Protein AF-A0A800D764-F1 (afdb_monomer_lite)

Sequence (96 aa):
MATILMEILGKRPMMEKGRSEERMRRLLDQQAAVSRLALALGERRNLDEIYHTVYQHVRTLMDAEAFIVSLYDQQTQLIHAEYVVAEGSVRDAASL

Structure (mmCIF, N/CA/C/O backbone):
data_AF-A0A800D764-F1
#
_entry.id   AF-A0A800D764-F1
#
loop_
_atom_site.group_PDB
_atom_site.id
_atom_site.type_symbol
_atom_site.label_atom_id
_atom_site.label_alt_id
_atom_site.label_comp_id
_atom_site.label_asym_id
_atom_site.label_entity_id
_atom_site.label_seq_id
_atom_site.pdbx_PDB_ins_code
_atom_site.Cartn_x
_atom_site.Cartn_y
_atom_site.Cartn_z
_atom_site.occupancy
_atom_site.B_iso_or_equiv
_atom_site.auth_seq_id
_atom_site.auth_comp_id
_atom_site.auth_asym_id
_atom_site.auth_atom_id
_atom_site.pdbx_PDB_model_num
ATOM 1 N N . MET A 1 1 ? 48.328 -12.699 -28.955 1.00 57.84 1 MET A N 1
ATOM 2 C CA . MET A 1 1 ? 48.296 -12.233 -27.546 1.00 57.84 1 MET A CA 1
ATOM 3 C C . MET A 1 1 ? 47.851 -10.774 -27.418 1.00 57.84 1 MET A C 1
ATOM 5 O O . MET A 1 1 ? 46.919 -10.537 -26.665 1.00 57.84 1 MET A O 1
ATOM 9 N N . ALA A 1 2 ? 48.407 -9.818 -28.177 1.00 54.12 2 ALA A N 1
ATOM 10 C CA . ALA A 1 2 ? 47.994 -8.403 -28.117 1.00 54.12 2 ALA A CA 1
ATOM 11 C C . ALA A 1 2 ? 46.524 -8.138 -28.525 1.00 54.12 2 ALA A C 1
ATOM 13 O O . ALA A 1 2 ? 45.853 -7.316 -27.907 1.00 54.12 2 ALA A O 1
ATOM 14 N N . THR A 1 3 ? 45.992 -8.879 -29.504 1.00 62.88 3 THR A N 1
ATOM 15 C CA . THR A 1 3 ? 44.608 -8.721 -29.998 1.00 62.88 3 THR A CA 1
ATOM 16 C C . THR A 1 3 ? 43.553 -9.059 -28.941 1.00 62.88 3 THR A C 1
ATOM 18 O O . THR A 1 3 ? 42.613 -8.299 -28.747 1.00 62.88 3 THR A O 1
ATOM 21 N N . ILE A 1 4 ? 43.749 -10.150 -28.193 1.00 67.75 4 ILE A N 1
ATOM 22 C CA . ILE A 1 4 ? 42.830 -10.586 -27.126 1.00 67.75 4 ILE A CA 1
ATOM 23 C C . ILE A 1 4 ? 42.845 -9.588 -25.956 1.00 67.75 4 ILE A C 1
ATOM 25 O O . ILE A 1 4 ? 41.804 -9.292 -25.373 1.00 67.75 4 ILE A O 1
ATOM 29 N N . LEU A 1 5 ? 44.014 -9.019 -25.634 1.00 62.88 5 LEU A N 1
ATOM 30 C CA . LEU A 1 5 ? 44.157 -8.028 -24.565 1.00 62.88 5 LEU A CA 1
ATOM 31 C C . LEU A 1 5 ? 43.436 -6.709 -24.901 1.00 62.88 5 LEU A C 1
ATOM 33 O O . LEU A 1 5 ? 42.743 -6.165 -24.044 1.00 62.88 5 LEU A O 1
ATOM 37 N N . MET A 1 6 ? 43.538 -6.234 -26.148 1.00 60.56 6 MET A N 1
ATOM 38 C CA . MET A 1 6 ? 42.798 -5.060 -26.639 1.00 60.56 6 MET A CA 1
ATOM 39 C C . MET A 1 6 ? 41.279 -5.277 -26.630 1.00 60.56 6 MET A C 1
ATOM 41 O O . MET A 1 6 ? 40.530 -4.380 -26.249 1.00 60.56 6 MET A O 1
ATOM 45 N N . GLU A 1 7 ? 40.814 -6.475 -26.988 1.00 65.56 7 GLU A N 1
ATOM 46 C CA . GLU A 1 7 ? 39.384 -6.797 -27.012 1.00 65.56 7 GLU A CA 1
ATOM 47 C C . GLU A 1 7 ? 38.764 -6.826 -25.601 1.00 65.56 7 GLU A C 1
ATOM 49 O O . GLU A 1 7 ? 37.663 -6.319 -25.384 1.00 65.56 7 GLU A O 1
ATOM 54 N N . ILE A 1 8 ? 39.494 -7.358 -24.614 1.00 63.25 8 ILE A N 1
ATOM 55 C CA . ILE A 1 8 ? 39.076 -7.384 -23.202 1.00 63.25 8 ILE A CA 1
ATOM 56 C C . ILE A 1 8 ? 39.119 -5.976 -22.584 1.00 63.25 8 ILE A C 1
ATOM 58 O O . ILE A 1 8 ? 38.204 -5.603 -21.843 1.00 63.25 8 ILE A O 1
ATOM 62 N N . LEU A 1 9 ? 40.148 -5.181 -22.906 1.00 66.38 9 LEU A N 1
ATOM 63 C CA . LEU A 1 9 ? 40.289 -3.793 -22.448 1.00 66.38 9 LEU A CA 1
ATOM 64 C C . LEU A 1 9 ? 39.230 -2.861 -23.051 1.00 66.38 9 LEU A C 1
ATOM 66 O O . LEU A 1 9 ? 38.786 -1.953 -22.359 1.00 66.38 9 LEU A O 1
ATOM 70 N N . GLY A 1 10 ? 38.790 -3.096 -24.291 1.00 67.06 10 GLY A N 1
ATOM 71 C CA . GLY A 1 10 ? 37.716 -2.323 -24.927 1.00 67.06 10 GLY A CA 1
ATOM 72 C C . GLY A 1 10 ? 36.310 -2.707 -24.449 1.00 67.06 10 GLY A C 1
ATOM 73 O O . GLY A 1 10 ? 35.452 -1.841 -24.285 1.00 67.06 10 GLY A O 1
ATOM 74 N N . LYS A 1 11 ? 36.062 -3.995 -24.164 1.00 65.69 11 LYS A N 1
ATOM 75 C CA . LYS A 1 11 ? 34.743 -4.487 -23.715 1.00 65.69 11 LYS A CA 1
ATOM 76 C C . LYS A 1 11 ? 34.424 -4.137 -22.258 1.00 65.69 11 LYS A C 1
ATOM 78 O O . LYS A 1 11 ? 33.269 -3.856 -21.950 1.00 65.69 11 LYS A O 1
ATOM 83 N N . ARG A 1 12 ? 35.416 -4.125 -21.358 1.00 69.25 12 ARG A N 1
ATOM 84 C CA . ARG A 1 12 ? 35.229 -3.777 -19.932 1.00 69.25 12 ARG A CA 1
ATOM 85 C C . ARG A 1 12 ? 34.565 -2.409 -19.690 1.00 69.25 12 ARG A C 1
ATOM 87 O O . ARG A 1 12 ? 33.496 -2.408 -19.082 1.00 69.25 12 ARG A O 1
ATOM 94 N N . PRO A 1 13 ? 35.100 -1.280 -20.190 1.00 73.00 13 PRO A N 1
ATOM 95 C CA . PRO A 1 13 ? 34.518 0.039 -19.938 1.00 73.00 13 PRO A CA 1
ATOM 96 C C . PRO A 1 13 ? 33.135 0.198 -20.583 1.00 73.00 13 PRO A C 1
ATOM 98 O O . PRO A 1 13 ? 32.274 0.880 -20.037 1.00 73.00 13 PRO A O 1
ATOM 101 N N . MET A 1 14 ? 32.879 -0.468 -21.715 1.00 71.12 14 MET A N 1
ATOM 102 C CA . MET A 1 14 ? 31.579 -0.435 -22.392 1.00 71.12 14 MET A CA 1
ATOM 103 C C . MET A 1 14 ? 30.509 -1.233 -21.626 1.00 71.12 14 MET A C 1
ATO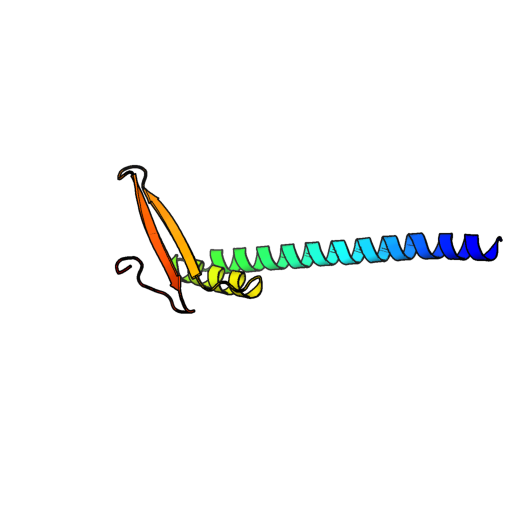M 105 O O . MET A 1 14 ? 29.376 -0.772 -21.493 1.00 71.12 14 MET A O 1
ATOM 109 N N . MET A 1 15 ? 30.874 -2.385 -21.049 1.00 74.12 15 MET A N 1
ATOM 110 C CA . MET A 1 15 ? 29.994 -3.148 -20.156 1.00 74.12 15 MET A CA 1
ATOM 111 C C . MET A 1 15 ? 29.755 -2.435 -18.819 1.00 74.12 15 MET A C 1
ATOM 113 O O . MET A 1 15 ? 28.636 -2.455 -18.316 1.00 74.12 15 MET A O 1
ATOM 117 N N . GLU A 1 16 ? 30.777 -1.808 -18.232 1.00 80.38 16 GLU A N 1
ATOM 118 C CA . GLU A 1 16 ? 30.643 -1.026 -16.994 1.00 80.38 16 GLU A CA 1
ATOM 119 C C . GLU A 1 16 ? 29.753 0.202 -17.196 1.00 80.38 16 GLU A C 1
ATOM 121 O O . GLU A 1 16 ? 28.856 0.445 -16.387 1.00 80.38 16 GLU A O 1
ATOM 126 N N . LYS A 1 17 ? 29.931 0.920 -18.313 1.00 82.50 17 LYS A N 1
ATOM 127 C CA . LYS A 1 17 ? 29.066 2.037 -18.701 1.00 82.50 17 LYS A CA 1
ATOM 128 C C . LYS A 1 17 ? 27.616 1.584 -18.883 1.00 82.50 17 LYS A C 1
ATOM 130 O O . LYS A 1 17 ? 26.736 2.159 -18.252 1.00 82.50 17 LYS A O 1
ATOM 135 N N . GLY A 1 18 ? 27.377 0.513 -19.644 1.00 83.75 18 GLY A N 1
ATOM 136 C CA . GLY A 1 18 ? 26.026 -0.025 -19.845 1.00 83.75 18 GLY A CA 1
ATOM 137 C C . GLY A 1 18 ? 25.354 -0.474 -18.541 1.00 83.75 18 GLY A C 1
ATOM 138 O O . GLY A 1 18 ? 24.190 -0.163 -18.306 1.00 83.75 18 GLY A O 1
ATOM 139 N N . ARG A 1 19 ? 26.096 -1.128 -17.633 1.00 82.88 19 ARG A N 1
ATOM 140 C CA . ARG A 1 19 ? 25.577 -1.512 -16.305 1.00 82.88 19 ARG A CA 1
ATOM 141 C C . ARG A 1 19 ? 25.260 -0.306 -15.424 1.00 82.88 19 ARG A C 1
ATOM 143 O O . ARG A 1 19 ? 24.279 -0.342 -14.685 1.00 82.88 19 ARG A O 1
ATOM 150 N N . SER A 1 20 ? 26.089 0.737 -15.472 1.00 88.56 20 SER A N 1
ATOM 151 C CA . SER A 1 20 ? 25.857 1.982 -14.733 1.00 88.56 20 SER A CA 1
ATOM 152 C C . SER A 1 20 ? 24.607 2.700 -15.240 1.00 88.56 20 SER A C 1
ATOM 154 O O . SE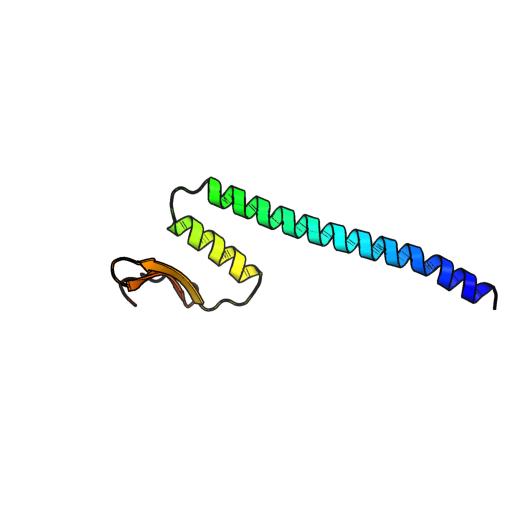R A 1 20 ? 23.750 3.075 -14.443 1.00 88.56 20 SER A O 1
ATOM 156 N N . GLU A 1 21 ? 24.452 2.808 -16.561 1.00 91.44 21 GLU A N 1
ATOM 157 C CA . GLU A 1 21 ? 23.282 3.409 -17.207 1.00 91.44 21 GLU A CA 1
ATOM 158 C C . GLU A 1 21 ? 21.998 2.633 -16.897 1.00 91.44 21 GLU A C 1
ATOM 160 O O . GLU A 1 21 ? 20.991 3.234 -16.524 1.00 91.44 21 GLU A O 1
ATOM 165 N N . GLU A 1 22 ? 22.027 1.300 -16.969 1.00 91.31 22 GLU A N 1
ATOM 166 C CA . GLU A 1 22 ? 20.862 0.483 -16.628 1.00 91.31 22 GLU A CA 1
ATOM 167 C C . GLU A 1 22 ? 20.499 0.603 -15.142 1.00 91.31 22 GLU A C 1
ATOM 169 O O . GLU A 1 22 ? 19.323 0.727 -14.793 1.00 91.31 22 GLU A O 1
ATOM 174 N N . ARG A 1 23 ? 21.497 0.638 -14.251 1.00 91.44 23 ARG A N 1
ATOM 175 C CA . ARG A 1 23 ? 21.265 0.847 -12.817 1.00 91.44 23 ARG A CA 1
ATOM 176 C C . ARG A 1 23 ? 20.688 2.232 -12.533 1.00 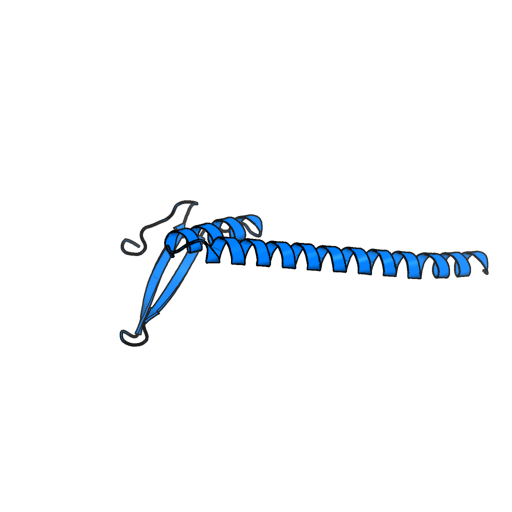91.44 23 ARG A C 1
ATOM 178 O O . ARG A 1 23 ? 19.761 2.339 -11.736 1.00 91.44 23 ARG A O 1
ATOM 185 N N . MET A 1 24 ? 21.192 3.262 -13.209 1.00 93.62 24 MET A N 1
ATOM 186 C CA . MET A 1 24 ? 20.657 4.623 -13.141 1.00 93.62 24 MET A CA 1
ATOM 187 C C . MET A 1 24 ? 19.197 4.653 -13.587 1.00 93.62 24 MET A C 1
ATOM 189 O O . MET A 1 24 ? 18.351 5.220 -12.903 1.00 93.62 24 MET A O 1
ATOM 193 N N . ARG A 1 25 ? 18.886 3.982 -14.700 1.00 93.25 25 ARG A N 1
ATOM 194 C CA . ARG A 1 25 ? 17.530 3.908 -15.242 1.00 93.25 25 ARG A CA 1
ATOM 195 C C . ARG A 1 25 ? 16.567 3.224 -14.278 1.00 93.25 25 ARG A C 1
ATOM 197 O O . ARG A 1 25 ? 15.516 3.782 -13.996 1.00 93.25 25 ARG A O 1
ATOM 204 N N . ARG A 1 26 ? 16.966 2.098 -13.676 1.00 92.88 26 ARG A N 1
ATOM 205 C CA . ARG A 1 26 ? 16.160 1.422 -12.643 1.00 92.88 26 ARG A CA 1
ATOM 206 C C . ARG A 1 26 ? 15.891 2.312 -11.431 1.00 92.88 26 ARG A C 1
ATOM 208 O O . ARG A 1 26 ? 14.769 2.328 -10.938 1.00 92.88 26 ARG A O 1
ATOM 215 N N . LEU A 1 27 ? 16.896 3.049 -10.955 1.00 94.00 27 LEU A N 1
ATOM 216 C CA . LEU A 1 27 ? 16.728 3.976 -9.831 1.00 94.00 27 LEU A CA 1
ATOM 217 C C . LEU A 1 27 ? 15.784 5.132 -10.186 1.00 94.00 27 LEU A C 1
ATOM 219 O O . LEU A 1 27 ? 14.944 5.502 -9.370 1.00 94.00 27 LEU A O 1
ATOM 223 N N . LEU A 1 28 ? 15.883 5.671 -11.404 1.00 94.50 28 LEU A N 1
ATOM 224 C CA . LEU A 1 28 ? 14.968 6.703 -11.894 1.00 94.50 28 LEU A CA 1
ATOM 225 C C . LEU A 1 28 ? 13.532 6.181 -12.014 1.00 94.50 28 LEU A C 1
ATOM 227 O O . LEU A 1 28 ? 12.608 6.870 -11.590 1.00 94.50 28 LEU A O 1
ATOM 231 N N . ASP A 1 29 ? 13.342 4.963 -12.520 1.00 92.25 29 ASP A N 1
ATOM 232 C CA . ASP A 1 29 ? 12.021 4.336 -12.628 1.00 92.25 29 ASP A CA 1
ATOM 233 C C . ASP A 1 29 ? 11.400 4.097 -11.241 1.00 92.25 29 ASP A C 1
ATOM 235 O O . ASP A 1 29 ? 10.219 4.385 -11.025 1.00 92.25 29 ASP A O 1
ATOM 239 N N . GLN A 1 30 ? 12.204 3.645 -10.271 1.00 91.12 30 GLN A N 1
ATOM 240 C CA . GLN A 1 30 ? 11.787 3.509 -8.872 1.00 91.12 30 GLN A CA 1
ATOM 241 C C . GLN A 1 30 ? 11.396 4.860 -8.268 1.00 91.12 30 GLN A C 1
ATOM 243 O O . GLN A 1 30 ? 10.315 4.987 -7.694 1.00 91.12 30 GLN A O 1
ATOM 248 N N . GLN A 1 31 ? 12.231 5.887 -8.445 1.00 94.62 31 GLN A N 1
ATOM 249 C CA . GLN A 1 31 ? 11.950 7.232 -7.947 1.00 94.62 31 GLN A CA 1
ATOM 250 C C . GLN A 1 31 ? 10.671 7.806 -8.571 1.00 94.62 31 GLN A C 1
ATOM 252 O O . GLN A 1 31 ? 9.852 8.398 -7.873 1.00 94.62 31 GLN A O 1
ATOM 257 N N . ALA A 1 32 ? 10.456 7.601 -9.872 1.00 91.00 32 ALA A N 1
ATOM 258 C CA . ALA A 1 32 ? 9.250 8.042 -10.563 1.00 91.00 32 ALA A CA 1
ATOM 259 C C . ALA A 1 32 ? 7.991 7.307 -10.072 1.00 91.00 32 ALA A C 1
ATOM 261 O O . ALA A 1 32 ? 6.923 7.913 -9.973 1.00 91.00 32 ALA A O 1
ATOM 262 N N . ALA A 1 33 ? 8.089 6.014 -9.754 1.00 84.94 33 ALA A N 1
ATOM 263 C CA . ALA A 1 33 ? 6.990 5.261 -9.151 1.00 84.94 33 ALA A CA 1
ATOM 264 C C . ALA A 1 33 ? 6.634 5.801 -7.757 1.00 84.94 33 ALA A C 1
ATOM 266 O O . ALA A 1 33 ? 5.466 6.089 -7.499 1.00 84.94 33 ALA A O 1
ATOM 267 N N . VAL A 1 34 ? 7.636 6.030 -6.902 1.00 88.38 34 VAL A N 1
ATOM 268 C CA . VAL A 1 34 ? 7.441 6.601 -5.559 1.00 88.38 34 VAL A CA 1
ATOM 269 C C . VAL A 1 34 ? 6.828 8.000 -5.633 1.00 88.38 34 VAL A C 1
ATOM 271 O O . VAL A 1 34 ? 5.851 8.272 -4.942 1.00 88.38 34 VAL A O 1
ATOM 274 N N . SER A 1 35 ? 7.339 8.875 -6.503 1.00 85.88 35 SER A N 1
ATOM 275 C CA . SER A 1 35 ? 6.802 10.232 -6.670 1.00 85.88 35 SER A CA 1
ATOM 276 C C . SER A 1 35 ? 5.353 10.235 -7.158 1.00 85.88 35 SER A C 1
ATOM 278 O O . SER A 1 35 ? 4.539 11.004 -6.651 1.00 85.88 35 SER A O 1
ATOM 280 N N . ARG A 1 36 ? 5.000 9.363 -8.116 1.00 82.19 36 ARG A N 1
ATOM 281 C CA . ARG A 1 36 ? 3.611 9.223 -8.586 1.00 82.19 36 ARG A CA 1
ATOM 282 C C . ARG A 1 36 ? 2.684 8.742 -7.476 1.00 82.19 36 ARG A C 1
ATOM 284 O O . ARG A 1 36 ? 1.589 9.278 -7.343 1.00 82.19 36 ARG A O 1
ATOM 291 N N . LEU A 1 37 ? 3.132 7.779 -6.671 1.00 77.44 37 LEU A N 1
ATOM 292 C CA . LEU A 1 37 ? 2.382 7.318 -5.508 1.00 77.44 37 LEU A CA 1
ATOM 293 C C . LEU A 1 37 ? 2.191 8.457 -4.496 1.00 77.44 37 LEU A C 1
ATOM 295 O O . LEU A 1 37 ? 1.069 8.708 -4.082 1.00 77.44 37 LEU A O 1
ATOM 299 N N . ALA A 1 38 ? 3.248 9.197 -4.154 1.00 75.69 38 ALA A N 1
ATOM 300 C CA . ALA A 1 38 ? 3.172 10.310 -3.208 1.00 75.69 38 ALA A CA 1
ATOM 301 C C . ALA A 1 38 ? 2.189 11.410 -3.654 1.00 75.69 38 ALA A C 1
ATOM 303 O O . ALA A 1 38 ? 1.410 11.896 -2.837 1.00 75.69 38 ALA A O 1
ATOM 304 N N . LEU A 1 39 ? 2.183 11.767 -4.944 1.00 76.50 39 LEU A N 1
ATOM 305 C CA . LEU A 1 39 ? 1.213 12.715 -5.5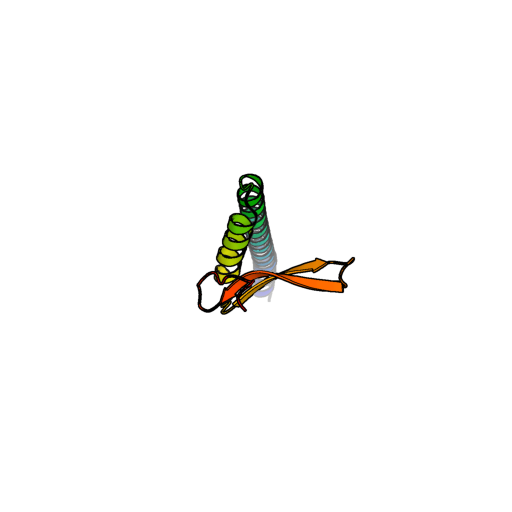09 1.00 76.50 39 LEU A CA 1
ATOM 306 C C . LEU A 1 39 ? -0.219 12.173 -5.438 1.00 76.50 39 LEU A C 1
ATOM 308 O O . LEU A 1 39 ? -1.104 12.856 -4.931 1.00 76.50 39 LEU A O 1
ATOM 312 N N . ALA A 1 40 ? -0.430 10.927 -5.871 1.00 72.12 40 ALA A N 1
ATOM 313 C CA . ALA A 1 40 ? -1.741 10.284 -5.822 1.00 72.12 40 ALA A CA 1
ATOM 314 C C . ALA A 1 40 ? -2.284 10.170 -4.390 1.00 72.12 40 ALA A C 1
ATOM 316 O O . ALA A 1 40 ? -3.490 10.235 -4.194 1.00 72.12 40 ALA A O 1
ATOM 317 N N . LEU A 1 41 ? -1.410 10.016 -3.394 1.00 70.12 41 LEU A N 1
ATOM 318 C CA . LEU A 1 41 ? -1.780 10.011 -1.980 1.00 70.12 41 LEU A CA 1
ATOM 319 C C . LEU A 1 41 ? -2.079 11.421 -1.450 1.00 70.12 41 LEU A C 1
ATOM 321 O O . LEU A 1 41 ? -3.016 11.585 -0.677 1.00 70.12 41 LEU A O 1
ATOM 325 N N . GLY A 1 42 ? -1.320 12.438 -1.871 1.00 68.62 42 GLY A N 1
ATOM 326 C CA . GLY A 1 42 ? -1.495 13.826 -1.426 1.00 68.62 42 GLY A CA 1
ATOM 327 C C . GLY A 1 42 ? -2.776 14.504 -1.927 1.00 68.62 42 GLY A C 1
ATOM 328 O O . GLY A 1 42 ? -3.279 15.420 -1.279 1.00 68.62 42 GLY A O 1
ATOM 329 N N . GLU A 1 43 ? -3.329 14.051 -3.054 1.00 63.22 43 GLU A N 1
ATOM 330 C CA . GLU A 1 43 ? -4.596 14.558 -3.607 1.00 63.22 43 GLU A CA 1
ATOM 331 C C . GLU A 1 43 ? -5.839 13.958 -2.927 1.00 63.22 43 GLU A C 1
ATOM 333 O O . GLU A 1 43 ? -6.945 14.491 -3.049 1.00 63.22 43 GLU A O 1
ATOM 338 N N . ARG A 1 44 ? -5.674 12.861 -2.182 1.00 61.50 44 ARG A N 1
ATOM 339 C CA . ARG A 1 44 ? -6.768 12.101 -1.571 1.00 61.50 44 ARG A CA 1
ATOM 340 C C . ARG A 1 44 ? -6.963 12.551 -0.125 1.00 61.50 44 ARG A C 1
ATOM 342 O O . ARG A 1 44 ? -6.035 12.543 0.674 1.00 61.50 44 ARG A O 1
ATOM 349 N N . ARG A 1 45 ? -8.197 12.907 0.242 1.00 64.62 45 ARG A N 1
ATOM 350 C CA . ARG A 1 45 ? -8.580 13.175 1.646 1.00 64.62 45 ARG A CA 1
ATOM 351 C C . ARG A 1 45 ? -9.245 11.979 2.331 1.00 64.62 45 ARG A C 1
ATOM 353 O O . ARG A 1 45 ? -9.549 12.063 3.515 1.00 64.62 45 ARG A O 1
ATOM 360 N N . ASN A 1 46 ? -9.486 10.901 1.586 1.00 77.75 46 ASN A N 1
ATOM 361 C CA . ASN A 1 46 ? -10.153 9.697 2.063 1.00 77.75 46 ASN A CA 1
ATOM 362 C C . ASN A 1 46 ? -9.139 8.546 2.173 1.00 77.75 46 ASN A C 1
ATOM 364 O O . ASN A 1 46 ? -8.511 8.174 1.178 1.00 77.75 46 ASN A O 1
ATOM 368 N N . LEU A 1 47 ? -8.988 7.998 3.383 1.00 81.00 47 LEU A N 1
ATOM 369 C CA . LEU A 1 47 ? -8.090 6.880 3.672 1.00 81.00 47 LEU A CA 1
ATOM 370 C C . LEU A 1 47 ? -8.453 5.622 2.869 1.00 81.00 47 LEU A C 1
ATOM 372 O O . LEU A 1 47 ? -7.547 4.941 2.399 1.00 81.00 47 LEU A O 1
ATOM 376 N N . ASP A 1 48 ? -9.735 5.378 2.593 1.00 82.12 48 ASP A N 1
ATOM 377 C CA . ASP A 1 48 ? -10.173 4.220 1.802 1.00 82.12 48 ASP A CA 1
ATOM 378 C C . ASP A 1 48 ? -9.622 4.264 0.375 1.00 82.12 48 ASP A C 1
ATOM 380 O O . ASP A 1 48 ? -9.149 3.266 -0.173 1.00 82.12 48 ASP A O 1
ATOM 384 N N . GLU A 1 49 ? -9.636 5.449 -0.237 1.00 84.25 49 GLU A N 1
ATOM 385 C CA . GLU A 1 49 ? -9.114 5.642 -1.588 1.00 84.25 49 GLU A CA 1
ATOM 386 C C . GLU A 1 49 ? -7.583 5.535 -1.626 1.00 84.25 49 GLU A C 1
ATOM 388 O O . GLU A 1 49 ? -7.007 5.047 -2.607 1.00 84.25 49 GLU A O 1
ATOM 393 N N . ILE A 1 50 ? -6.921 5.965 -0.547 1.00 85.69 50 ILE A N 1
ATOM 394 C CA . ILE A 1 50 ? -5.482 5.796 -0.338 1.00 85.69 50 ILE A CA 1
ATOM 395 C C . ILE A 1 50 ? -5.142 4.305 -0.254 1.00 85.69 50 ILE A C 1
ATOM 397 O O . ILE A 1 50 ? -4.312 3.828 -1.032 1.00 85.69 50 ILE A O 1
ATOM 401 N N . TYR A 1 51 ? -5.806 3.555 0.626 1.00 88.81 51 TYR A N 1
ATOM 402 C CA . TYR A 1 51 ? -5.570 2.122 0.800 1.00 88.81 51 TYR A CA 1
ATOM 403 C C . TYR A 1 51 ? -5.854 1.345 -0.482 1.00 88.81 51 TYR A C 1
ATOM 405 O O . TYR A 1 51 ? -5.052 0.496 -0.877 1.00 88.81 51 TYR A O 1
ATOM 413 N N . HIS A 1 52 ? -6.922 1.703 -1.199 1.00 87.94 52 HIS A N 1
ATOM 414 C CA . HIS A 1 52 ? -7.227 1.112 -2.495 1.00 87.94 52 HIS A CA 1
ATOM 415 C C . HIS A 1 52 ? -6.125 1.371 -3.530 1.00 87.94 52 HIS A C 1
ATOM 417 O O . HIS A 1 52 ? -5.709 0.457 -4.242 1.00 87.94 52 HIS A O 1
ATOM 423 N N . THR A 1 53 ? -5.609 2.601 -3.600 1.00 88.69 53 THR A N 1
ATOM 424 C CA . THR A 1 53 ? -4.526 2.963 -4.530 1.00 88.69 53 THR A CA 1
ATOM 425 C C . THR A 1 53 ? -3.244 2.179 -4.232 1.00 88.69 53 THR A C 1
ATOM 427 O O . THR A 1 53 ? -2.584 1.696 -5.158 1.00 88.69 53 THR A O 1
ATOM 430 N N . VAL A 1 54 ? -2.907 2.011 -2.949 1.00 89.31 54 VAL A N 1
ATOM 431 C CA . VAL A 1 54 ? -1.760 1.201 -2.510 1.00 89.31 54 VAL A CA 1
ATOM 432 C C . VAL A 1 54 ? -1.959 -0.267 -2.878 1.00 89.31 54 VAL A C 1
ATOM 434 O O . VAL A 1 54 ? -1.063 -0.858 -3.480 1.00 89.31 54 VAL A O 1
ATOM 437 N N . TYR A 1 55 ? -3.134 -0.837 -2.594 1.00 91.12 55 TYR A N 1
ATOM 438 C CA . TYR A 1 55 ? -3.475 -2.211 -2.967 1.00 91.12 55 TYR A CA 1
ATOM 439 C C . TYR A 1 55 ? -3.283 -2.460 -4.471 1.00 91.12 55 TYR A C 1
ATOM 441 O O . TYR A 1 55 ? -2.604 -3.415 -4.859 1.00 91.12 55 TYR A O 1
ATOM 449 N N . GLN A 1 56 ? -3.810 -1.570 -5.322 1.00 90.00 56 GLN A N 1
ATOM 450 C CA . GLN A 1 56 ? -3.652 -1.676 -6.776 1.00 90.00 56 GLN A CA 1
ATOM 451 C C . GLN A 1 56 ? -2.174 -1.688 -7.185 1.00 90.00 56 GLN A C 1
ATOM 453 O O . GLN A 1 56 ? -1.778 -2.518 -7.998 1.00 90.00 56 GLN A O 1
ATOM 458 N N . HIS A 1 57 ? -1.340 -0.823 -6.596 1.00 88.94 57 HIS A N 1
ATOM 459 C CA . HIS A 1 57 ? 0.099 -0.812 -6.874 1.00 88.94 57 HIS A CA 1
ATOM 460 C C . HIS A 1 57 ? 0.796 -2.098 -6.417 1.00 88.94 57 HIS A C 1
ATOM 462 O O . HIS A 1 57 ? 1.563 -2.674 -7.188 1.00 88.94 57 HIS A O 1
ATOM 468 N N . VAL A 1 58 ? 0.527 -2.582 -5.202 1.00 90.69 58 VAL A N 1
ATOM 469 C CA . VAL A 1 58 ? 1.139 -3.813 -4.669 1.00 90.69 58 VAL A CA 1
ATOM 470 C C . VAL A 1 58 ? 0.840 -5.012 -5.569 1.00 90.69 58 VAL A C 1
ATOM 472 O O . VAL A 1 58 ? 1.753 -5.774 -5.887 1.00 90.69 58 VAL A O 1
ATOM 475 N N . ARG A 1 59 ? -0.394 -5.127 -6.072 1.00 90.38 59 ARG A N 1
ATOM 476 C CA . ARG A 1 59 ? -0.800 -6.210 -6.980 1.00 90.38 59 ARG A CA 1
ATOM 477 C C . ARG A 1 59 ? -0.080 -6.188 -8.336 1.00 90.38 59 ARG A C 1
ATOM 479 O O . ARG A 1 59 ? -0.001 -7.210 -9.007 1.00 90.38 59 ARG A O 1
ATOM 486 N N . THR A 1 60 ? 0.477 -5.047 -8.754 1.00 88.06 60 THR A N 1
ATOM 487 C CA . THR A 1 60 ? 1.334 -5.001 -9.958 1.00 88.06 60 THR A CA 1
ATOM 488 C C . THR A 1 60 ? 2.733 -5.569 -9.720 1.00 88.06 60 THR A C 1
ATOM 490 O O . THR A 1 60 ? 3.415 -5.933 -10.676 1.00 88.06 60 THR A O 1
ATOM 493 N N . LEU A 1 61 ? 3.172 -5.630 -8.460 1.00 89.00 61 LEU A N 1
ATOM 494 C CA . LEU A 1 61 ? 4.510 -6.077 -8.072 1.00 89.00 61 LEU A CA 1
ATOM 495 C C . LEU A 1 61 ? 4.534 -7.549 -7.646 1.00 89.00 61 LEU A C 1
ATOM 497 O O . LEU A 1 61 ? 5.562 -8.207 -7.801 1.00 89.00 61 LEU A O 1
ATOM 501 N N . MET A 1 62 ? 3.430 -8.057 -7.097 1.00 87.88 62 MET A N 1
ATOM 502 C CA . MET A 1 62 ? 3.292 -9.438 -6.638 1.00 87.88 62 MET A CA 1
ATOM 503 C C . MET A 1 62 ? 1.840 -9.911 -6.704 1.00 87.88 62 MET A C 1
ATOM 505 O O . MET A 1 62 ? 0.916 -9.098 -6.688 1.00 87.88 62 MET A O 1
ATOM 509 N N . ASP A 1 63 ? 1.643 -11.228 -6.715 1.00 86.12 63 ASP A N 1
ATOM 510 C CA . ASP A 1 63 ? 0.309 -11.814 -6.627 1.00 86.12 63 ASP A CA 1
ATOM 511 C C . ASP A 1 63 ? -0.189 -11.746 -5.175 1.00 86.12 63 ASP A C 1
ATOM 513 O O . ASP A 1 63 ? 0.216 -12.527 -4.314 1.00 86.12 63 ASP A O 1
ATOM 517 N N . ALA A 1 64 ? -0.986 -10.720 -4.882 1.00 85.25 64 ALA A N 1
ATOM 518 C CA . ALA A 1 64 ? -1.532 -10.462 -3.556 1.00 85.25 64 ALA A CA 1
ATOM 519 C C . ALA A 1 64 ? -3.007 -10.888 -3.506 1.00 85.25 64 ALA A C 1
ATOM 521 O O . ALA A 1 64 ? -3.893 -10.142 -3.935 1.00 85.25 64 ALA A O 1
ATOM 522 N N . GLU A 1 65 ? -3.264 -12.082 -2.966 1.00 84.62 65 GLU A N 1
ATOM 523 C CA . GLU A 1 65 ? -4.622 -12.609 -2.743 1.00 84.62 65 GLU A CA 1
ATOM 524 C C . GLU A 1 65 ? -5.370 -11.855 -1.635 1.00 84.62 65 GLU A C 1
ATOM 526 O O . GLU A 1 65 ? -6.594 -11.695 -1.702 1.00 84.62 65 GLU A O 1
ATOM 531 N N . ALA A 1 66 ? -4.625 -11.357 -0.642 1.00 89.75 66 ALA A N 1
ATOM 532 C CA . ALA A 1 66 ? -5.142 -10.562 0.458 1.00 89.75 66 ALA A CA 1
ATOM 533 C C . ALA A 1 66 ? -4.241 -9.356 0.767 1.00 89.75 66 ALA A C 1
ATOM 535 O O . ALA A 1 66 ? -3.015 -9.433 0.681 1.00 89.75 66 ALA A O 1
ATOM 536 N N . PHE A 1 67 ? -4.861 -8.241 1.151 1.00 91.56 67 PHE A N 1
ATOM 537 C CA . PHE A 1 67 ? -4.188 -7.016 1.579 1.00 91.56 67 PHE A CA 1
ATOM 538 C C . PHE A 1 67 ? -4.952 -6.409 2.753 1.00 91.56 67 PHE A C 1
ATOM 540 O O . PHE A 1 67 ? -6.148 -6.147 2.636 1.00 91.56 67 PHE A O 1
ATOM 547 N N . ILE A 1 68 ? -4.272 -6.205 3.883 1.00 92.50 68 ILE A N 1
ATOM 548 C CA . ILE A 1 68 ? -4.891 -5.721 5.120 1.00 92.50 68 ILE A CA 1
ATOM 549 C C . ILE A 1 68 ? -4.086 -4.545 5.662 1.00 92.50 68 ILE A C 1
ATOM 551 O O . ILE A 1 68 ? -2.865 -4.635 5.800 1.00 92.50 68 ILE A O 1
ATOM 555 N N . VAL A 1 69 ? -4.780 -3.458 5.993 1.00 90.94 69 VAL A N 1
ATOM 556 C CA . VAL A 1 69 ? -4.238 -2.351 6.784 1.00 90.94 69 VAL A CA 1
ATOM 557 C C . VAL A 1 69 ? -4.902 -2.382 8.151 1.00 90.94 69 VAL A C 1
ATOM 559 O O . VAL A 1 69 ? -6.130 -2.352 8.253 1.00 90.94 69 VAL A O 1
ATOM 562 N N . SER A 1 70 ? -4.083 -2.448 9.197 1.00 91.62 70 SER A N 1
ATOM 563 C CA . SER A 1 70 ? -4.554 -2.497 10.576 1.00 91.62 70 SER A CA 1
ATOM 564 C C . SER A 1 70 ? -3.926 -1.396 11.415 1.00 91.62 70 SER A C 1
ATOM 566 O O . SER A 1 70 ? -2.730 -1.117 11.298 1.00 91.62 70 SER A O 1
ATOM 568 N N . LEU A 1 71 ? -4.737 -0.798 12.280 1.00 87.44 71 LEU A N 1
ATOM 569 C CA . LEU A 1 71 ? -4.313 0.181 13.264 1.00 87.44 71 LEU A CA 1
ATOM 570 C C . LEU A 1 71 ? -4.276 -0.474 14.639 1.00 87.44 71 LEU A C 1
ATOM 572 O O . LEU A 1 71 ? -5.196 -1.181 15.041 1.00 87.44 71 LEU A O 1
ATOM 576 N N . TYR A 1 72 ? -3.193 -0.231 15.365 1.00 89.12 72 TYR A N 1
ATOM 577 C CA . TYR A 1 72 ? -3.090 -0.621 16.761 1.00 89.12 72 TYR A CA 1
ATOM 578 C C . TYR A 1 72 ? -3.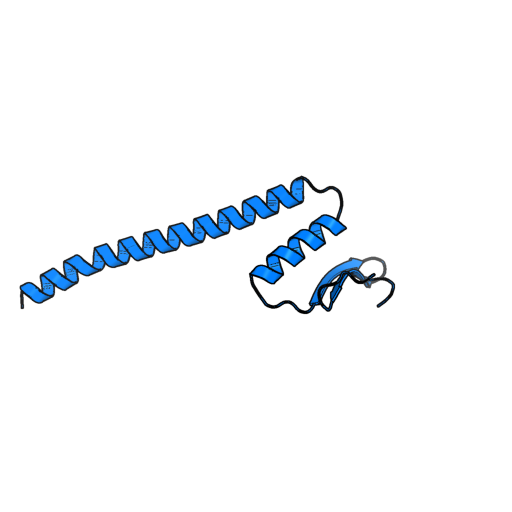561 0.531 17.649 1.00 89.12 72 TYR A C 1
ATOM 580 O O . TYR A 1 72 ? -3.015 1.634 17.571 1.00 89.12 72 TYR A O 1
ATOM 588 N N . ASP A 1 73 ? -4.548 0.265 18.501 1.00 86.50 73 ASP A N 1
ATOM 589 C CA . ASP A 1 73 ? -5.006 1.185 19.533 1.00 86.50 73 ASP A CA 1
ATOM 590 C C . ASP A 1 73 ? -4.310 0.866 20.860 1.00 86.50 73 ASP A C 1
ATOM 592 O O . ASP A 1 73 ? -4.529 -0.165 21.499 1.00 86.50 73 ASP A O 1
ATOM 596 N N . GLN A 1 74 ? -3.466 1.796 21.299 1.00 89.31 74 GLN A N 1
ATOM 597 C CA . GLN A 1 74 ? -2.707 1.653 22.531 1.00 89.31 74 GLN A CA 1
ATOM 598 C C . GLN A 1 74 ? -3.581 1.768 23.794 1.00 89.31 74 GLN A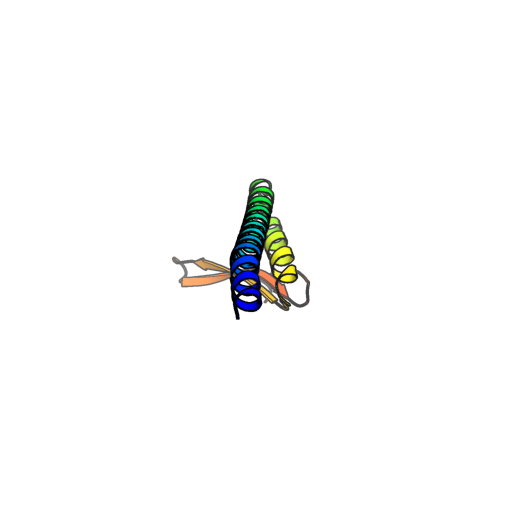 C 1
ATOM 600 O O . GLN A 1 74 ? -3.201 1.226 24.831 1.00 89.31 74 GLN A O 1
ATOM 605 N N . GLN A 1 75 ? -4.731 2.448 23.747 1.00 93.19 75 GLN A N 1
ATOM 606 C CA . GLN A 1 75 ? -5.610 2.603 24.912 1.00 93.19 75 GLN A CA 1
ATOM 607 C C . GLN A 1 75 ? -6.369 1.313 25.209 1.00 93.19 75 GLN A C 1
ATOM 609 O O . GLN A 1 75 ? -6.418 0.872 26.357 1.00 93.19 75 GLN A O 1
ATOM 614 N N . THR A 1 76 ? -6.935 0.699 24.172 1.00 93.69 76 THR A N 1
ATOM 615 C CA . THR A 1 76 ? -7.696 -0.551 24.292 1.00 93.69 76 THR A CA 1
ATOM 616 C C . THR A 1 76 ? -6.819 -1.796 24.173 1.00 93.69 76 THR A C 1
ATOM 618 O O . THR A 1 76 ? -7.262 -2.877 24.553 1.00 93.69 76 THR A O 1
ATOM 621 N N . GLN A 1 77 ? -5.569 -1.647 23.712 1.00 95.00 77 GLN A N 1
ATOM 622 C CA . GLN A 1 77 ? -4.637 -2.741 23.410 1.00 95.00 77 GLN A CA 1
ATOM 623 C C . GLN A 1 77 ? -5.151 -3.677 22.302 1.00 95.00 77 GLN A C 1
ATOM 625 O O . GLN A 1 77 ? -4.809 -4.860 22.277 1.00 95.00 77 GLN A O 1
ATOM 630 N N . LEU A 1 78 ? -5.962 -3.155 21.378 1.00 89.94 78 LEU A N 1
ATOM 631 C CA . LEU A 1 78 ? -6.558 -3.917 20.282 1.00 89.94 78 LEU A CA 1
ATOM 632 C C . LEU A 1 78 ? -5.956 -3.533 18.928 1.00 89.94 78 LEU A C 1
ATOM 634 O O . LEU A 1 78 ? -5.446 -2.432 18.729 1.00 89.94 78 LEU A O 1
ATOM 638 N N . ILE A 1 79 ? -6.012 -4.476 17.988 1.00 90.19 79 ILE A N 1
ATOM 639 C CA . ILE A 1 79 ? -5.708 -4.237 16.578 1.00 90.19 79 ILE A CA 1
ATOM 640 C C . ILE A 1 79 ? -7.039 -4.182 15.839 1.00 90.19 79 ILE A C 1
ATOM 642 O O . ILE A 1 79 ? -7.803 -5.145 15.862 1.00 90.19 79 ILE A O 1
ATOM 646 N N . HIS A 1 80 ? -7.289 -3.065 15.171 1.00 84.19 80 HIS A N 1
ATOM 647 C CA . HIS A 1 80 ? -8.458 -2.852 14.334 1.00 84.19 80 HIS A CA 1
ATOM 648 C C . HIS A 1 80 ? -8.045 -2.997 12.877 1.00 84.19 80 HIS A C 1
ATOM 650 O O . HIS A 1 80 ? -7.110 -2.340 12.416 1.00 84.19 80 HIS A O 1
ATOM 656 N N . ALA A 1 81 ? -8.707 -3.892 12.150 1.00 89.31 81 ALA A N 1
ATOM 657 C CA . ALA A 1 81 ? -8.609 -3.888 10.703 1.00 89.31 81 ALA A CA 1
ATOM 658 C C . ALA A 1 81 ? -9.404 -2.681 10.190 1.00 89.31 81 ALA A C 1
ATOM 660 O O . ALA A 1 81 ? -10.582 -2.546 10.493 1.00 89.31 81 ALA A O 1
ATOM 661 N N . GLU A 1 82 ? -8.746 -1.798 9.446 1.00 85.56 82 GLU A N 1
ATOM 662 C CA . GLU A 1 82 ? -9.372 -0.597 8.872 1.00 85.56 82 GLU A CA 1
ATOM 663 C C . GLU A 1 82 ? -9.672 -0.798 7.385 1.00 85.56 82 GLU A C 1
ATOM 665 O O . GLU A 1 82 ? -10.603 -0.222 6.837 1.00 85.56 82 GLU A O 1
ATOM 670 N N . TYR A 1 83 ? -8.895 -1.652 6.713 1.00 90.00 83 TYR A N 1
ATOM 671 C CA . TYR A 1 83 ? -9.093 -1.962 5.305 1.00 90.00 83 TYR A CA 1
ATOM 672 C C . TYR A 1 83 ? -8.704 -3.400 5.023 1.00 90.00 83 TYR A C 1
ATOM 674 O O . TYR A 1 83 ? -7.584 -3.812 5.331 1.00 90.00 83 TYR A O 1
ATOM 682 N N . VAL A 1 84 ? -9.612 -4.153 4.407 1.00 92.00 84 VAL A N 1
ATOM 683 C CA . VAL A 1 84 ? -9.371 -5.537 4.008 1.00 92.00 84 VAL A CA 1
ATOM 684 C C . VAL A 1 84 ? -9.733 -5.700 2.543 1.00 92.00 84 VAL A C 1
ATOM 686 O O . VAL A 1 84 ? -10.836 -5.374 2.116 1.00 92.00 84 VAL A O 1
ATOM 689 N N . VAL A 1 85 ? -8.811 -6.249 1.765 1.00 91.81 85 VAL A N 1
ATOM 690 C CA . VAL A 1 85 ? -9.090 -6.781 0.434 1.00 91.81 85 VAL A CA 1
ATOM 691 C C . VAL A 1 85 ? -8.802 -8.264 0.468 1.00 91.81 85 VAL A C 1
ATOM 693 O O . VAL A 1 85 ? -7.711 -8.671 0.857 1.00 91.81 85 VAL A O 1
ATOM 696 N N . ALA A 1 86 ? -9.776 -9.058 0.045 1.00 90.75 86 ALA A N 1
ATOM 697 C CA . ALA A 1 86 ? -9.645 -10.498 -0.107 1.00 90.75 86 ALA A CA 1
ATOM 698 C C . ALA A 1 86 ? -10.400 -10.926 -1.363 1.00 90.75 86 ALA A C 1
ATOM 700 O O . ALA A 1 86 ? -11.492 -10.414 -1.637 1.00 90.75 86 ALA A O 1
ATOM 701 N N . GLU A 1 87 ? -9.817 -11.844 -2.136 1.00 86.00 87 GLU A N 1
ATOM 702 C CA . GLU A 1 87 ? -10.399 -12.324 -3.402 1.00 86.00 87 GLU A CA 1
ATOM 703 C C . GLU A 1 87 ? -10.647 -11.173 -4.401 1.00 86.00 87 GLU A C 1
ATOM 705 O O . GLU A 1 87 ? -11.619 -11.153 -5.155 1.00 86.00 87 GLU A O 1
ATOM 710 N N . GLY A 1 88 ? -9.781 -10.154 -4.375 1.00 82.31 88 GLY A N 1
ATOM 711 C CA . GLY A 1 88 ? -9.865 -8.994 -5.266 1.00 82.31 88 GLY A CA 1
ATOM 712 C C . GLY A 1 88 ? -10.973 -7.984 -4.945 1.00 82.31 88 GLY A C 1
ATOM 713 O O . GLY A 1 88 ? -11.128 -7.026 -5.701 1.00 82.31 88 GLY A O 1
ATOM 714 N N . SER A 1 89 ? -11.716 -8.162 -3.848 1.00 84.94 89 SER A N 1
ATOM 715 C CA . SER A 1 89 ? -12.801 -7.260 -3.436 1.00 84.94 89 SER A CA 1
ATOM 716 C C . SER A 1 89 ? -12.552 -6.669 -2.052 1.00 84.94 89 SER A C 1
ATOM 718 O O . SER A 1 89 ? -12.049 -7.356 -1.161 1.00 84.94 89 SER A O 1
ATOM 720 N N . VAL A 1 90 ? -12.924 -5.397 -1.870 1.00 85.44 90 VAL A N 1
ATOM 721 C CA . VAL A 1 90 ? -12.913 -4.750 -0.550 1.00 85.44 90 VAL A CA 1
ATOM 722 C C . VAL A 1 90 ? -13.942 -5.450 0.333 1.00 85.44 90 VAL A C 1
ATOM 724 O O . VAL A 1 90 ? -15.092 -5.632 -0.069 1.00 85.44 90 VAL A O 1
ATOM 727 N N . ARG A 1 91 ? -13.511 -5.872 1.518 1.00 84.75 91 ARG A N 1
ATOM 728 C CA . ARG A 1 91 ? -14.348 -6.447 2.566 1.00 84.75 91 ARG A CA 1
ATOM 729 C C . ARG A 1 91 ? -14.498 -5.413 3.668 1.00 84.75 91 ARG A C 1
ATOM 731 O O . ARG A 1 91 ? -13.555 -4.686 3.972 1.00 84.75 91 ARG A O 1
ATOM 738 N N . ASP A 1 92 ? -15.686 -5.362 4.249 1.00 76.56 92 ASP A N 1
ATOM 739 C CA . ASP A 1 92 ? -15.892 -4.582 5.458 1.00 76.56 92 ASP A CA 1
ATOM 740 C C . ASP A 1 92 ? -15.140 -5.262 6.609 1.00 76.56 92 ASP A C 1
ATOM 742 O O . ASP A 1 92 ? -15.298 -6.453 6.876 1.00 76.56 92 ASP A O 1
ATOM 746 N N . ALA A 1 93 ? -14.257 -4.495 7.238 1.00 70.88 93 ALA A N 1
ATOM 747 C CA . ALA A 1 93 ? -13.382 -4.981 8.285 1.00 70.88 93 ALA A CA 1
ATOM 748 C C . ALA A 1 93 ? -14.127 -5.240 9.605 1.00 70.88 93 ALA A C 1
ATOM 750 O O . ALA A 1 93 ? -13.648 -6.019 10.422 1.00 70.88 93 ALA A O 1
ATOM 751 N N . ALA A 1 94 ? -15.305 -4.634 9.801 1.00 64.31 94 ALA A N 1
ATOM 752 C CA . ALA A 1 94 ? -16.152 -4.872 10.969 1.00 64.31 94 ALA A CA 1
ATOM 753 C C . ALA A 1 94 ? -16.970 -6.173 10.875 1.00 64.31 94 ALA A C 1
ATOM 755 O O . ALA A 1 94 ? -17.591 -6.580 11.858 1.00 64.31 94 ALA A O 1
ATOM 756 N N . SER A 1 95 ? -17.006 -6.808 9.700 1.00 58.84 95 SER A N 1
ATOM 757 C CA . SER A 1 95 ? -17.789 -8.019 9.428 1.00 58.84 95 SER A CA 1
ATOM 758 C C . SER A 1 95 ? -16.935 -9.269 9.153 1.00 58.84 95 SER A C 1
ATOM 760 O O . SER A 1 95 ? -17.468 -10.285 8.698 1.00 58.84 95 SER A O 1
ATOM 762 N N . LEU A 1 96 ? -15.639 -9.212 9.483 1.00 57.41 96 LEU A N 1
ATOM 763 C CA . LEU A 1 96 ? -14.677 -10.324 9.486 1.00 57.41 96 LEU A CA 1
ATOM 764 C C . LEU A 1 96 ? -14.297 -10.716 10.919 1.00 57.41 96 LEU A C 1
ATOM 766 O O . LEU A 1 96 ? -14.139 -11.935 11.151 1.00 57.41 96 LEU A O 1
#

pLDDT: mean 81.93, std 10.96, range [54.12, 95.0]

Foldseek 3Di:
DVVVVVVVVVVVVVVVVVVVVVVVVVVVVVVVVVVVLVVLLVVDPDVQSNQVVVVVVVCVVDPDQKDWDWDQDPVVRDIFTPWIDHNNDTDDSVVD

Radius of gyration: 23.23 Å; chains: 1; bounding box: 66×27×55 Å

Secondary structure (DSSP, 8-state):
-HHHHHHHHHHHHHHHHHHHHHHHHHHHHHHHHHHHHHHHHHT---HHHHHHHHHHHHHHHS--SEEEEEEEETTTTEEEEEEEEETTEEE-GGG-